Protein AF-A0A354U6L8-F1 (afdb_monomer_lite)

Sequence (107 aa):
MKKPGKGLVLTLNLALPGLGQIVSGRWLAGGVMMLLAVAFFLLGVYFVFAPLFAMIRELIEDPGSAAEYKINLVNVFASFGLLLLVWIVCIADGLRSGGKNKEHDHE

pLDDT: mean 77.42, std 14.61, range [33.91, 92.38]

Radius of gyration: 20.31 Å; chains: 1; bounding box: 49×21×62 Å

Foldseek 3Di:
DDQDDLVVLLVLLVVANLRSCVSRVNVVSSVVLRVLLVVLVVQLVCLVCVLVVVVVVCCVVPVPDPDDRDRPVVSNCVSVVSNVVSSVVSNVVSVVVNVVVVVPVPD

Secondary structure (DSSP, 8-state):
-PPPPHHHHHHHHHHSTTHHHHHTT-HHHHHHHHHHHHHHHHHHHHHHHHHHHHHHHHHHH-TT--------HHHHHHHHHHHHHHHHHHHHHHHHHHHHTTSTT--

Structure (mmCIF, N/CA/C/O backbone):
data_AF-A0A354U6L8-F1
#
_entry.id   AF-A0A354U6L8-F1
#
loop_
_atom_site.group_PDB
_atom_site.id
_atom_site.type_symbol
_atom_site.label_atom_id
_atom_site.label_alt_id
_atom_site.label_comp_id
_atom_site.label_asym_id
_atom_site.label_entity_id
_atom_site.label_seq_id
_atom_site.pdbx_PDB_ins_code
_atom_site.Cartn_x
_atom_site.Cartn_y
_atom_site.Cartn_z
_atom_site.occupancy
_atom_site.B_iso_or_equiv
_atom_site.auth_seq_id
_atom_site.auth_comp_id
_atom_site.auth_asym_id
_atom_site.auth_atom_id
_atom_site.pdbx_PDB_model_num
ATOM 1 N N . MET A 1 1 ? -7.062 -2.094 30.044 1.00 47.59 1 MET A N 1
ATOM 2 C CA . MET A 1 1 ? -6.398 -1.173 29.089 1.00 47.59 1 MET A CA 1
ATOM 3 C C . MET A 1 1 ? -7.422 -0.141 28.628 1.00 47.59 1 MET A C 1
ATOM 5 O O . MET A 1 1 ? -8.509 -0.544 28.230 1.00 47.59 1 MET A O 1
ATOM 9 N N . LYS A 1 2 ? -7.133 1.164 28.750 1.00 48.34 2 LYS A N 1
ATOM 10 C CA . LYS A 1 2 ? -8.034 2.251 28.312 1.00 48.34 2 LYS A CA 1
ATOM 11 C C . LYS A 1 2 ? -8.218 2.163 26.791 1.00 48.34 2 LYS A C 1
ATOM 13 O O . LYS A 1 2 ? -7.221 2.130 26.074 1.00 48.34 2 LYS A O 1
ATOM 18 N N . LYS A 1 3 ? -9.463 2.083 26.306 1.00 54.81 3 LYS A N 1
ATOM 19 C CA . LYS A 1 3 ? -9.738 1.996 24.863 1.00 54.81 3 LYS A CA 1
ATOM 20 C C . LYS A 1 3 ? -9.407 3.337 24.178 1.00 54.81 3 LYS A C 1
ATOM 22 O O . LYS A 1 3 ? -9.691 4.390 24.750 1.00 54.81 3 LYS A O 1
ATOM 27 N N . PRO A 1 4 ? -8.792 3.312 22.987 1.00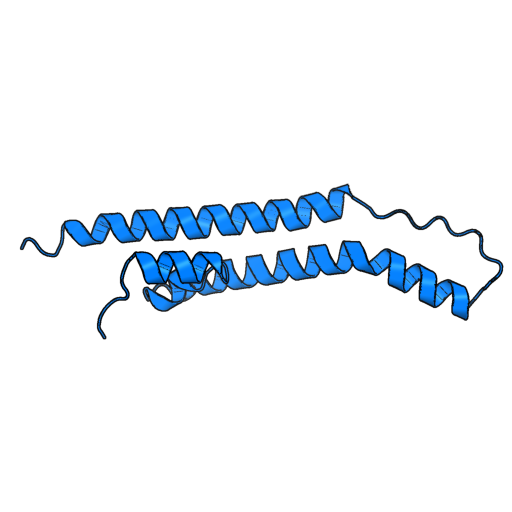 59.50 4 PRO A N 1
ATOM 28 C CA . PRO A 1 4 ? -8.305 4.505 22.303 1.00 59.50 4 PRO A CA 1
ATOM 29 C C . PRO A 1 4 ? -9.460 5.387 21.809 1.00 59.50 4 PRO A C 1
ATOM 31 O O . PRO A 1 4 ? -10.496 4.894 21.364 1.00 59.50 4 PRO A O 1
ATOM 34 N N . GLY A 1 5 ? -9.280 6.708 21.896 1.00 64.62 5 GLY A N 1
ATOM 35 C CA . GLY A 1 5 ? -10.278 7.688 21.460 1.00 64.62 5 GLY A CA 1
ATOM 36 C C . GLY A 1 5 ? -10.524 7.650 19.947 1.00 64.62 5 GLY A C 1
ATOM 37 O O . GLY A 1 5 ? -9.625 7.335 19.168 1.00 64.62 5 GLY A O 1
ATOM 38 N N . LYS A 1 6 ? -11.738 8.024 19.520 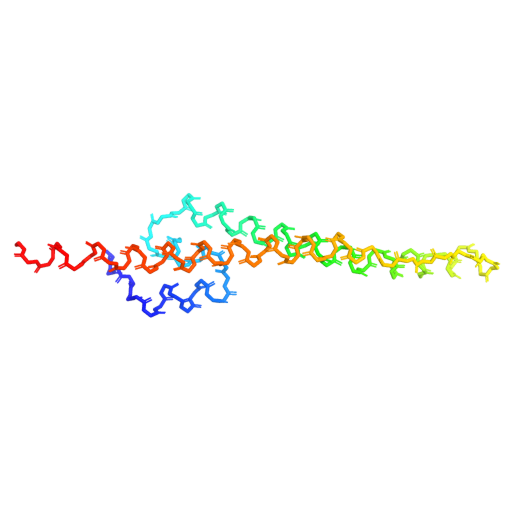1.00 65.50 6 LYS A N 1
ATOM 39 C CA . LYS A 1 6 ? -12.187 7.964 18.112 1.00 65.50 6 LYS A CA 1
ATOM 40 C C . LYS A 1 6 ? -11.242 8.673 17.138 1.00 65.50 6 LYS A C 1
ATOM 42 O O . LYS A 1 6 ? -10.983 8.146 16.065 1.00 65.50 6 LYS A O 1
ATOM 47 N N . GLY A 1 7 ? -10.703 9.829 17.534 1.00 68.75 7 GLY A N 1
ATOM 48 C CA . GLY A 1 7 ? -9.736 10.574 16.724 1.00 68.75 7 GLY A CA 1
ATOM 49 C C . GLY A 1 7 ? -8.447 9.790 16.481 1.00 68.75 7 GLY A C 1
ATOM 50 O O . GLY A 1 7 ? -7.968 9.748 15.360 1.00 68.75 7 GLY A O 1
ATOM 51 N N . LEU A 1 8 ? -7.942 9.078 17.492 1.00 72.94 8 LEU A N 1
ATOM 52 C CA . LEU A 1 8 ? -6.713 8.293 17.378 1.00 72.94 8 LEU A CA 1
ATOM 53 C C . LEU A 1 8 ? -6.886 7.096 16.431 1.00 72.94 8 LEU A C 1
ATOM 55 O O . LEU A 1 8 ? -6.018 6.842 15.604 1.00 72.94 8 LEU A O 1
ATOM 59 N N . VAL A 1 9 ? -8.028 6.404 16.497 1.00 70.94 9 VAL A N 1
ATOM 60 C CA . VAL A 1 9 ? -8.365 5.292 15.586 1.00 70.94 9 VAL A CA 1
ATOM 61 C C . VAL A 1 9 ? -8.453 5.766 14.131 1.00 70.94 9 VAL A C 1
ATOM 63 O O . VAL A 1 9 ? -7.982 5.079 13.226 1.00 70.94 9 VAL A O 1
ATOM 66 N N . LEU A 1 10 ? -9.024 6.951 13.908 1.00 71.38 10 LEU A N 1
ATOM 67 C CA . LEU A 1 10 ? -9.178 7.547 12.581 1.00 71.38 10 LEU A CA 1
ATOM 68 C C . LEU A 1 10 ? -7.836 8.019 12.016 1.00 71.38 10 LEU A C 1
ATOM 70 O O . LEU A 1 10 ? -7.506 7.671 10.887 1.00 71.38 10 LEU A O 1
ATOM 74 N N . THR A 1 11 ? -7.033 8.725 12.818 1.00 75.19 11 THR A N 1
ATOM 75 C CA . THR A 1 11 ? -5.681 9.157 12.435 1.00 75.19 11 THR A CA 1
ATOM 76 C C . THR A 1 11 ? -4.779 7.963 12.128 1.00 75.19 11 THR A C 1
ATOM 78 O O . THR A 1 11 ? -4.042 7.993 11.148 1.00 75.19 11 THR A O 1
ATOM 81 N N . LEU A 1 12 ? -4.871 6.879 12.906 1.00 77.38 12 LEU A N 1
ATOM 82 C CA . LEU A 1 12 ? -4.118 5.648 12.651 1.00 77.38 12 LEU A CA 1
ATOM 83 C C . LEU A 1 12 ? -4.543 4.964 11.354 1.00 77.38 12 LEU A C 1
ATOM 85 O O . LEU A 1 12 ? -3.680 4.559 10.587 1.00 77.38 12 LEU A O 1
ATOM 89 N N . ASN A 1 13 ? -5.848 4.870 11.087 1.00 77.56 13 ASN A N 1
ATOM 90 C CA . ASN A 1 13 ? -6.336 4.335 9.817 1.00 77.56 13 ASN A CA 1
ATOM 91 C C . ASN A 1 13 ? -6.001 5.247 8.627 1.00 77.56 13 ASN A C 1
ATOM 93 O O . ASN A 1 13 ? -5.885 4.736 7.519 1.00 77.56 13 ASN A O 1
ATOM 97 N N . LEU A 1 14 ? -5.831 6.561 8.829 1.00 74.38 14 LEU A N 1
ATOM 98 C CA . LEU A 1 14 ? -5.296 7.482 7.819 1.00 74.38 14 LEU A CA 1
ATOM 99 C C . LEU A 1 14 ? -3.795 7.273 7.580 1.00 74.38 14 LEU A C 1
ATOM 101 O O . LEU A 1 14 ? -3.330 7.417 6.462 1.00 74.38 14 LEU A O 1
ATOM 105 N N . ALA A 1 15 ? -3.018 6.947 8.608 1.00 79.75 15 ALA A N 1
ATOM 106 C CA . ALA A 1 15 ? -1.596 6.675 8.426 1.00 79.75 15 ALA A CA 1
ATOM 107 C C . ALA A 1 15 ? -1.366 5.318 7.740 1.00 79.75 15 ALA A C 1
ATOM 109 O O . ALA A 1 15 ? -0.566 5.213 6.814 1.00 79.75 15 ALA A O 1
ATOM 110 N N . LEU A 1 16 ? -2.076 4.281 8.188 1.00 80.81 16 LEU A N 1
ATOM 111 C CA . LEU A 1 16 ? -2.008 2.942 7.620 1.00 80.81 16 LEU A CA 1
ATOM 112 C C . LEU A 1 16 ? -3.368 2.241 7.778 1.00 80.81 16 LEU A C 1
ATOM 114 O O . LEU A 1 16 ? -3.846 2.075 8.909 1.00 80.81 16 LEU A O 1
ATOM 118 N N . PRO A 1 17 ? -3.991 1.772 6.685 1.00 84.06 17 PRO A N 1
ATOM 119 C CA . PRO A 1 17 ? -5.240 1.029 6.782 1.00 84.06 17 PRO A CA 1
ATOM 120 C C . PRO A 1 17 ? -5.069 -0.205 7.681 1.00 84.06 17 PRO A C 1
ATOM 122 O O . PRO A 1 17 ? -4.127 -0.976 7.520 1.00 84.06 17 PRO A O 1
ATOM 125 N N . GLY A 1 18 ? -5.973 -0.387 8.645 1.00 79.69 18 GLY A N 1
ATOM 126 C CA . GLY A 1 18 ? -5.977 -1.532 9.561 1.00 79.69 18 GLY A CA 1
ATOM 127 C C . GLY A 1 18 ? -5.353 -1.263 10.937 1.00 79.69 18 GLY A C 1
ATOM 128 O O . GLY A 1 18 ? -5.738 -1.921 11.906 1.00 79.69 18 GLY A O 1
ATOM 129 N N . LEU A 1 19 ? -4.489 -0.248 11.094 1.00 82.69 19 LEU A N 1
ATOM 130 C CA . LEU A 1 19 ? -3.886 0.081 12.400 1.00 82.69 19 LEU A CA 1
ATOM 131 C C . LEU A 1 19 ? -4.924 0.499 13.446 1.00 82.69 19 LEU A C 1
ATOM 133 O O . LEU A 1 19 ? -4.846 0.086 14.604 1.00 82.69 19 LEU A O 1
ATOM 137 N N . GLY A 1 20 ? -5.926 1.286 13.052 1.00 79.50 20 GLY A N 1
ATOM 138 C CA . GLY A 1 20 ? -6.988 1.717 13.959 1.00 79.50 20 GLY A CA 1
ATOM 139 C C . GLY A 1 20 ? -7.811 0.542 14.497 1.00 79.50 20 GLY A C 1
ATOM 140 O O . GLY A 1 20 ? -8.215 0.540 15.662 1.00 79.50 20 GLY A O 1
ATOM 141 N N . GLN A 1 21 ? -8.019 -0.495 13.681 1.00 80.50 21 GLN A N 1
ATOM 142 C CA . GLN A 1 21 ? -8.722 -1.718 14.083 1.00 80.50 21 GLN A CA 1
ATOM 143 C C . GLN A 1 21 ? -7.871 -2.577 15.030 1.00 80.50 21 GLN A C 1
ATOM 145 O O . GLN A 1 21 ? -8.400 -3.060 16.033 1.00 80.50 21 GLN A O 1
ATOM 150 N N . ILE A 1 22 ? -6.563 -2.704 14.770 1.00 83.25 22 ILE A N 1
ATOM 151 C CA . ILE A 1 22 ? -5.611 -3.395 15.660 1.00 83.25 22 ILE A CA 1
ATOM 152 C C . ILE A 1 22 ? -5.629 -2.752 17.051 1.00 83.25 22 ILE A C 1
ATOM 154 O O . ILE A 1 22 ? -5.860 -3.424 18.056 1.00 83.25 22 ILE A O 1
ATOM 158 N N . VAL A 1 23 ? -5.488 -1.428 17.100 1.00 79.06 23 VAL A N 1
ATOM 159 C CA . VAL A 1 23 ? -5.442 -0.642 18.342 1.00 79.06 23 VAL A CA 1
ATOM 160 C C . VAL A 1 23 ? -6.790 -0.651 19.083 1.00 79.06 23 VAL A C 1
ATOM 162 O O . VAL A 1 23 ? -6.828 -0.577 20.310 1.00 79.06 23 VAL A O 1
ATOM 165 N N . SER A 1 24 ? -7.903 -0.859 18.373 1.00 74.06 24 SER A N 1
ATOM 166 C CA . SER A 1 24 ? -9.239 -1.047 18.964 1.00 74.06 24 SER A CA 1
ATOM 167 C C . SER A 1 24 ? -9.501 -2.469 19.496 1.00 74.06 24 SER A C 1
ATOM 169 O O . SER A 1 24 ? -10.605 -2.746 19.967 1.00 74.06 24 SER A O 1
ATOM 171 N N . GLY A 1 25 ? -8.522 -3.379 19.424 1.00 76.44 25 GLY A N 1
ATOM 172 C CA . GLY A 1 25 ? -8.637 -4.771 19.879 1.00 76.44 25 GLY A CA 1
ATOM 173 C C . GLY A 1 25 ? -9.178 -5.746 18.828 1.00 76.44 25 GLY A C 1
ATOM 174 O O . GLY A 1 25 ? -9.364 -6.925 19.122 1.00 76.44 25 GLY A O 1
ATOM 175 N N . ARG A 1 26 ? -9.408 -5.292 17.589 1.00 80.81 26 ARG A N 1
ATOM 176 C CA . ARG A 1 26 ? -9.878 -6.110 16.458 1.00 80.81 26 ARG A CA 1
ATOM 177 C C . ARG A 1 26 ? -8.695 -6.561 15.596 1.00 80.81 26 ARG A C 1
ATOM 179 O O . ARG A 1 26 ? -8.616 -6.239 14.412 1.00 80.81 26 ARG A O 1
ATOM 186 N N . TRP A 1 27 ? -7.783 -7.317 16.207 1.00 81.50 27 TRP A N 1
ATOM 187 C CA . TRP A 1 27 ? -6.502 -7.732 15.620 1.00 81.50 27 TRP A CA 1
ATOM 188 C C . TRP A 1 27 ? -6.642 -8.470 14.286 1.00 81.50 27 TRP A C 1
ATOM 190 O O . TRP A 1 27 ? -5.905 -8.173 13.353 1.00 81.50 27 TRP A O 1
ATOM 200 N N . LEU A 1 28 ? -7.616 -9.379 14.166 1.00 82.38 28 LEU A N 1
ATOM 201 C CA . LEU A 1 28 ? -7.808 -10.170 12.947 1.00 82.38 28 LEU A CA 1
ATOM 202 C C . LEU A 1 28 ? -8.269 -9.300 11.766 1.00 82.38 28 LEU A C 1
ATOM 204 O O . LEU A 1 28 ? -7.694 -9.362 10.685 1.00 82.38 28 LEU A O 1
ATOM 208 N N . ALA A 1 29 ? -9.270 -8.442 11.991 1.00 80.62 29 ALA A N 1
ATOM 209 C CA . ALA A 1 29 ? -9.787 -7.541 10.961 1.00 80.62 29 ALA A CA 1
ATOM 210 C C . ALA A 1 29 ? -8.732 -6.507 10.542 1.00 80.62 29 ALA A C 1
ATOM 212 O O . ALA A 1 29 ? -8.488 -6.326 9.353 1.00 80.62 29 ALA A O 1
ATOM 213 N N . GLY A 1 30 ? -8.062 -5.891 11.521 1.00 83.12 30 GLY A N 1
ATOM 214 C CA . GLY A 1 30 ? -7.005 -4.922 11.255 1.00 83.12 30 GLY A CA 1
ATOM 215 C C . GLY A 1 30 ? -5.789 -5.531 10.566 1.00 83.12 30 GLY A C 1
ATOM 216 O O . GLY A 1 30 ? -5.259 -4.930 9.639 1.00 83.12 30 GLY A O 1
ATOM 217 N N . GLY A 1 31 ? -5.395 -6.750 10.943 1.00 86.88 31 GLY A N 1
ATOM 218 C CA . GLY A 1 31 ? -4.303 -7.475 10.297 1.00 86.88 31 GLY A CA 1
ATOM 219 C C . GLY A 1 31 ? -4.596 -7.806 8.834 1.00 86.88 31 GLY A C 1
ATOM 220 O O . GLY A 1 31 ? -3.753 -7.555 7.977 1.00 86.88 31 GLY A O 1
ATOM 221 N N . VAL A 1 32 ? -5.800 -8.300 8.525 1.00 89.50 32 VAL A N 1
ATOM 222 C CA . VAL A 1 32 ? -6.210 -8.589 7.139 1.00 89.50 32 VAL A CA 1
ATOM 223 C C . VAL A 1 32 ? -6.237 -7.314 6.297 1.00 89.50 32 VAL A C 1
ATOM 225 O O . VAL A 1 32 ? -5.697 -7.300 5.193 1.00 89.50 32 VAL A O 1
ATOM 228 N N . MET A 1 33 ? -6.808 -6.227 6.822 1.00 86.81 33 MET A N 1
ATOM 229 C CA . MET A 1 33 ? -6.861 -4.952 6.103 1.00 86.81 33 MET A CA 1
ATOM 230 C C . MET A 1 33 ? -5.474 -4.346 5.885 1.00 86.81 33 MET A C 1
ATOM 232 O O . MET A 1 33 ? -5.196 -3.822 4.809 1.00 86.81 33 MET A O 1
ATOM 236 N N . MET A 1 34 ? -4.587 -4.466 6.872 1.00 89.00 34 MET A N 1
ATOM 237 C CA . MET A 1 34 ? -3.202 -4.018 6.762 1.00 89.00 34 MET A CA 1
ATOM 238 C C . MET A 1 34 ? -2.429 -4.830 5.721 1.00 89.00 34 MET A C 1
ATOM 240 O O . MET A 1 34 ? -1.736 -4.252 4.889 1.00 89.00 34 MET A O 1
ATOM 244 N N . LEU A 1 35 ? -2.582 -6.159 5.718 1.00 92.12 35 LEU A N 1
ATOM 245 C CA . LEU A 1 35 ? -1.964 -7.030 4.717 1.00 92.12 35 LEU A CA 1
ATOM 246 C C . LEU A 1 35 ? -2.453 -6.707 3.307 1.00 92.12 35 LEU A C 1
ATOM 248 O O . LEU A 1 35 ? -1.635 -6.596 2.400 1.00 92.12 35 LEU A O 1
ATOM 252 N N . LEU A 1 36 ? -3.760 -6.508 3.124 1.00 91.00 36 LEU A N 1
ATOM 253 C CA . LEU A 1 36 ? -4.326 -6.106 1.836 1.00 91.00 36 LEU A CA 1
ATOM 254 C C . LEU A 1 36 ? -3.796 -4.743 1.387 1.00 91.00 36 LEU A C 1
ATOM 256 O O . LEU A 1 36 ? -3.419 -4.588 0.228 1.00 91.00 36 LEU A O 1
ATOM 260 N N . ALA A 1 37 ? -3.720 -3.769 2.296 1.00 89.62 37 ALA A N 1
ATOM 261 C CA . ALA A 1 37 ? -3.187 -2.450 1.983 1.00 89.62 37 ALA A CA 1
ATOM 262 C C . ALA A 1 37 ? -1.714 -2.514 1.553 1.00 89.62 37 ALA A C 1
ATOM 264 O O . ALA A 1 37 ? -1.343 -1.959 0.520 1.00 89.62 37 ALA A O 1
ATOM 265 N N . VAL A 1 38 ? -0.882 -3.244 2.298 1.00 91.19 38 VAL A N 1
ATOM 266 C CA . VAL A 1 38 ? 0.528 -3.447 1.941 1.00 91.19 38 VAL A CA 1
ATOM 267 C C . VAL A 1 38 ? 0.648 -4.196 0.615 1.00 91.19 38 VAL A C 1
ATOM 269 O O . VAL A 1 38 ? 1.429 -3.78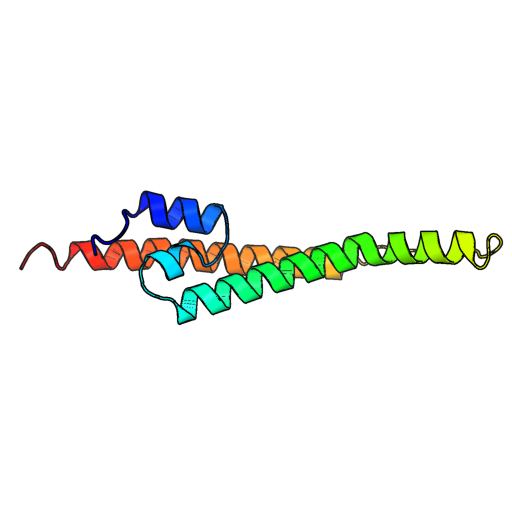9 -0.241 1.00 91.19 38 VAL A O 1
ATOM 272 N N . ALA A 1 39 ? -0.147 -5.246 0.402 1.00 92.38 39 ALA A N 1
ATOM 273 C CA . ALA A 1 39 ? -0.118 -6.028 -0.828 1.00 92.38 39 ALA A CA 1
ATOM 274 C C . ALA A 1 39 ? -0.471 -5.175 -2.053 1.00 92.38 39 ALA A C 1
ATOM 276 O O . ALA A 1 39 ? 0.295 -5.158 -3.011 1.00 92.38 39 ALA A O 1
ATOM 277 N N . PHE A 1 40 ? -1.575 -4.420 -2.018 1.00 92.12 40 PHE A N 1
ATOM 278 C CA . PHE A 1 40 ? -1.973 -3.559 -3.136 1.00 92.12 40 PHE A CA 1
ATOM 279 C C . PHE A 1 40 ? -1.009 -2.395 -3.365 1.00 92.12 40 PHE A C 1
ATOM 281 O O . PHE A 1 40 ? -0.755 -2.037 -4.515 1.00 92.12 40 PHE A O 1
ATOM 288 N N . PHE A 1 41 ? -0.428 -1.839 -2.300 1.00 90.38 41 PHE A N 1
ATOM 289 C CA . PHE A 1 41 ? 0.618 -0.829 -2.422 1.00 90.38 41 PHE A CA 1
ATOM 290 C C . PHE A 1 41 ? 1.861 -1.389 -3.125 1.00 90.38 41 PHE A C 1
ATOM 292 O O . PHE A 1 41 ? 2.328 -0.804 -4.099 1.00 90.38 41 PHE A O 1
ATOM 299 N N . LEU A 1 42 ? 2.362 -2.549 -2.684 1.00 92.06 42 LEU A N 1
ATOM 300 C CA . LEU A 1 42 ? 3.514 -3.208 -3.304 1.00 92.06 42 LEU A CA 1
ATOM 301 C C . LEU A 1 42 ? 3.230 -3.609 -4.754 1.00 92.06 42 LEU A C 1
ATOM 303 O O . LEU A 1 42 ? 4.098 -3.435 -5.604 1.00 92.06 42 LEU A O 1
ATOM 307 N N . LEU A 1 43 ? 2.020 -4.089 -5.052 1.00 91.12 43 LEU A N 1
ATOM 308 C CA . LEU A 1 43 ? 1.593 -4.414 -6.414 1.00 91.12 43 LEU A CA 1
ATOM 309 C C . LEU A 1 43 ? 1.596 -3.164 -7.309 1.00 91.12 43 LEU A C 1
ATOM 311 O O . LEU A 1 43 ? 2.102 -3.201 -8.429 1.00 91.12 43 LEU A O 1
ATOM 315 N N . GLY A 1 44 ? 1.077 -2.043 -6.798 1.00 87.94 44 GLY A N 1
ATOM 316 C CA . GLY A 1 44 ? 1.064 -0.761 -7.499 1.00 87.94 44 GLY A CA 1
ATOM 317 C C . GLY A 1 44 ? 2.473 -0.241 -7.774 1.00 87.94 44 GLY A C 1
ATOM 318 O O . GLY A 1 44 ? 2.788 0.105 -8.910 1.00 87.94 44 GLY A O 1
ATOM 319 N N . VAL A 1 45 ? 3.344 -0.255 -6.761 1.00 90.94 45 VAL A N 1
ATOM 320 C CA . VAL A 1 45 ? 4.767 0.092 -6.907 1.00 90.94 45 VAL A CA 1
ATOM 321 C C . VAL A 1 45 ? 5.424 -0.825 -7.938 1.00 90.94 45 VAL A C 1
ATOM 323 O O . VAL A 1 45 ? 6.061 -0.339 -8.868 1.00 90.94 45 VAL A O 1
ATOM 326 N N . TYR A 1 46 ? 5.218 -2.139 -7.843 1.00 91.06 46 TYR A N 1
ATOM 327 C CA . TYR A 1 46 ? 5.768 -3.089 -8.803 1.00 91.06 46 TYR A CA 1
ATOM 328 C C . TYR A 1 46 ? 5.341 -2.760 -10.235 1.00 91.06 46 TYR A C 1
ATOM 330 O O . TYR A 1 46 ? 6.201 -2.659 -11.099 1.00 91.06 46 TYR A O 1
ATOM 338 N N . PHE A 1 47 ? 4.059 -2.515 -10.509 1.00 88.62 47 PHE A N 1
ATOM 339 C CA . PHE A 1 47 ? 3.615 -2.195 -11.870 1.00 88.62 47 PHE A CA 1
ATOM 340 C C . PHE A 1 47 ? 4.129 -0.852 -12.401 1.00 88.62 47 PHE A C 1
ATOM 342 O O . PHE A 1 47 ? 4.288 -0.706 -13.612 1.00 88.62 47 PHE A O 1
ATOM 349 N N . VAL A 1 48 ? 4.413 0.111 -11.522 1.00 88.12 48 VAL A N 1
ATOM 350 C CA . VAL A 1 48 ? 5.036 1.386 -11.904 1.00 88.12 48 VAL A CA 1
ATOM 351 C C . VAL A 1 48 ? 6.519 1.199 -12.232 1.00 88.12 48 VAL A C 1
ATOM 353 O O . VAL A 1 48 ? 6.996 1.726 -13.234 1.00 88.12 48 VAL A O 1
ATOM 356 N N . PHE A 1 49 ? 7.252 0.436 -11.417 1.00 88.31 49 PHE A N 1
ATOM 357 C CA . PHE A 1 49 ? 8.704 0.292 -11.548 1.00 88.31 49 PHE A CA 1
ATOM 358 C C . PHE A 1 49 ? 9.148 -0.873 -12.441 1.00 88.31 49 PHE A C 1
ATOM 360 O O . PHE A 1 49 ? 10.248 -0.825 -12.981 1.00 88.31 49 PHE A O 1
ATOM 367 N N . ALA A 1 50 ? 8.323 -1.899 -12.646 1.00 87.00 50 ALA A N 1
ATOM 368 C CA . ALA A 1 50 ? 8.619 -3.030 -13.525 1.00 87.00 50 ALA A CA 1
ATOM 369 C C . ALA A 1 50 ? 9.097 -2.608 -14.930 1.00 87.00 50 ALA A C 1
ATOM 371 O O . ALA A 1 50 ? 10.143 -3.103 -15.350 1.00 87.00 50 ALA A O 1
ATOM 372 N N . PRO A 1 51 ? 8.429 -1.677 -15.646 1.00 84.00 51 PRO A N 1
ATOM 373 C CA . PRO A 1 51 ? 8.919 -1.220 -16.947 1.00 84.00 51 PRO A CA 1
ATOM 374 C C . PRO A 1 51 ? 10.243 -0.448 -16.853 1.00 84.00 51 PRO A C 1
ATOM 376 O O . PRO A 1 51 ? 11.071 -0.574 -17.747 1.00 84.00 51 PRO A O 1
ATOM 379 N N . LEU A 1 52 ? 10.490 0.291 -15.763 1.00 85.12 52 LEU A N 1
ATOM 380 C CA . LEU A 1 52 ? 11.775 0.970 -15.541 1.00 85.12 52 LEU A CA 1
ATOM 381 C C . LEU A 1 52 ? 12.915 -0.034 -15.338 1.00 85.12 52 LEU A C 1
ATOM 383 O O . LEU A 1 52 ? 13.983 0.127 -15.922 1.00 85.12 52 LEU A O 1
ATOM 387 N N . PHE A 1 53 ? 12.691 -1.084 -14.546 1.00 85.88 53 PHE A N 1
ATOM 388 C CA . PHE A 1 53 ? 13.682 -2.143 -14.347 1.00 85.88 53 PHE A CA 1
ATOM 389 C C . PHE A 1 53 ? 13.939 -2.940 -15.625 1.00 85.88 53 PHE A C 1
ATOM 391 O O . PHE A 1 53 ? 15.090 -3.268 -15.904 1.00 85.88 53 PHE A O 1
ATOM 398 N N . ALA A 1 54 ? 12.893 -3.221 -16.407 1.00 84.12 54 ALA A N 1
ATOM 399 C CA . ALA A 1 54 ? 13.031 -3.876 -17.703 1.00 84.12 54 ALA A CA 1
ATOM 400 C C . ALA A 1 54 ? 13.879 -3.026 -18.663 1.00 84.12 54 ALA A C 1
ATOM 402 O O . ALA A 1 54 ? 14.840 -3.535 -19.227 1.00 84.12 54 ALA A O 1
ATOM 403 N N . MET A 1 55 ? 13.606 -1.720 -18.740 1.00 83.50 55 MET A N 1
ATOM 404 C CA . MET A 1 55 ? 14.372 -0.776 -19.555 1.00 83.50 55 MET A CA 1
ATOM 405 C C . MET A 1 55 ? 15.845 -0.684 -19.134 1.00 83.50 55 MET A C 1
ATOM 407 O O . MET A 1 55 ? 16.728 -0.712 -19.984 1.00 83.50 55 MET A O 1
ATOM 411 N N . ILE A 1 56 ? 16.135 -0.597 -17.830 1.00 85.12 56 ILE A N 1
ATOM 412 C CA . ILE A 1 56 ? 17.522 -0.558 -17.331 1.00 85.12 56 ILE A CA 1
ATOM 413 C C . ILE A 1 56 ? 18.252 -1.859 -17.664 1.00 85.12 56 ILE A C 1
ATOM 415 O O . ILE A 1 56 ? 19.402 -1.824 -18.096 1.00 85.12 56 ILE A O 1
ATOM 419 N N . ARG A 1 57 ? 17.596 -3.005 -17.457 1.00 85.25 57 ARG A N 1
ATOM 420 C CA . ARG A 1 57 ? 18.190 -4.313 -17.727 1.00 85.25 57 ARG A CA 1
ATOM 421 C C . ARG A 1 57 ? 18.512 -4.480 -19.208 1.00 85.25 57 ARG A C 1
ATOM 423 O O . ARG A 1 57 ? 19.600 -4.933 -19.537 1.00 85.25 57 ARG A O 1
ATOM 430 N N . GLU A 1 58 ? 17.603 -4.073 -20.081 1.00 82.88 58 GLU A N 1
ATOM 431 C CA . GLU A 1 58 ? 17.791 -4.187 -21.525 1.00 82.88 58 GLU A CA 1
ATOM 432 C C . GLU A 1 58 ? 18.831 -3.199 -22.054 1.00 82.88 58 GLU A C 1
ATOM 434 O O . GLU A 1 58 ? 19.637 -3.572 -22.890 1.00 82.88 58 GLU A O 1
ATOM 439 N N . LEU A 1 59 ? 18.928 -1.988 -21.496 1.00 82.81 59 LEU A N 1
ATOM 440 C CA . LEU A 1 59 ? 20.007 -1.055 -21.844 1.00 82.81 59 LEU A CA 1
ATOM 441 C C . LEU A 1 59 ? 21.405 -1.616 -21.510 1.00 82.81 59 LEU A C 1
ATOM 443 O O . LEU A 1 59 ? 22.389 -1.254 -22.153 1.00 82.81 59 LEU A O 1
ATOM 447 N N . ILE A 1 60 ? 21.495 -2.482 -20.495 1.00 84.56 60 ILE A N 1
ATOM 448 C CA . ILE A 1 60 ? 22.734 -3.156 -20.086 1.00 84.56 60 ILE A CA 1
ATOM 449 C C . ILE A 1 60 ? 22.993 -4.411 -20.934 1.00 84.56 60 ILE A C 1
ATOM 451 O O . ILE A 1 60 ? 24.144 -4.672 -21.282 1.00 84.56 60 ILE A O 1
ATOM 455 N N . GLU A 1 61 ? 21.955 -5.200 -21.229 1.00 84.50 61 GLU A N 1
ATOM 456 C CA . GLU A 1 61 ? 22.072 -6.490 -21.923 1.00 84.50 61 GLU A CA 1
ATOM 457 C C . GLU A 1 61 ? 22.092 -6.354 -23.461 1.00 84.50 61 GLU A C 1
ATOM 459 O O . GLU A 1 61 ? 22.863 -7.063 -24.107 1.00 84.50 61 GLU A O 1
ATOM 464 N N . ASP A 1 62 ? 21.309 -5.444 -24.054 1.00 79.19 62 ASP A N 1
ATOM 465 C CA . ASP A 1 62 ? 21.235 -5.211 -25.505 1.00 79.19 62 ASP A CA 1
ATOM 466 C C . ASP A 1 62 ? 20.871 -3.743 -25.864 1.00 79.19 62 ASP A C 1
ATOM 468 O O . ASP A 1 62 ? 19.701 -3.398 -26.073 1.00 79.19 62 ASP A O 1
ATOM 472 N N . PRO A 1 63 ? 21.867 -2.842 -25.981 1.00 72.38 63 PRO A N 1
ATOM 473 C CA . PRO A 1 63 ? 21.648 -1.409 -26.206 1.00 72.38 63 PRO A CA 1
ATOM 474 C C . PRO A 1 63 ? 21.086 -1.054 -27.598 1.00 72.38 63 PRO A C 1
ATOM 476 O O . PRO A 1 63 ? 20.847 0.124 -27.868 1.00 72.38 63 PRO A O 1
ATOM 479 N N . GLY A 1 64 ? 20.899 -2.034 -28.492 1.00 70.06 64 GLY A N 1
ATOM 480 C CA . GLY A 1 64 ? 20.314 -1.848 -29.826 1.00 70.06 64 GLY A CA 1
ATOM 481 C C . GLY A 1 64 ? 18.822 -2.180 -29.924 1.00 70.06 64 GLY A C 1
ATOM 482 O O . GLY A 1 64 ? 18.227 -1.981 -30.986 1.00 70.06 64 GLY A O 1
ATOM 483 N N . SER A 1 65 ? 18.213 -2.691 -28.851 1.00 66.88 65 SER A N 1
ATOM 484 C CA . SER A 1 65 ? 16.820 -3.137 -28.866 1.00 66.88 65 SER A CA 1
ATOM 485 C C . SER A 1 65 ? 15.824 -1.969 -28.903 1.00 66.88 65 SER A C 1
ATOM 487 O O . SER A 1 65 ? 15.902 -1.020 -28.124 1.00 66.88 65 SER A O 1
ATOM 489 N N . ALA A 1 66 ? 14.837 -2.058 -29.800 1.00 64.62 66 ALA A N 1
ATOM 490 C CA . ALA A 1 66 ? 13.716 -1.124 -29.921 1.00 64.62 66 ALA A CA 1
ATOM 491 C C . ALA A 1 66 ? 12.493 -1.584 -29.102 1.00 64.62 66 ALA A C 1
ATOM 493 O O . ALA A 1 66 ? 11.359 -1.543 -29.586 1.00 64.62 66 ALA A O 1
ATOM 494 N N . ALA A 1 67 ? 12.705 -2.078 -27.880 1.00 66.88 67 ALA A N 1
ATOM 495 C CA . ALA A 1 67 ? 11.610 -2.531 -27.033 1.00 66.88 67 ALA A CA 1
ATOM 496 C C . ALA A 1 67 ? 10.708 -1.364 -26.594 1.00 66.88 67 ALA A C 1
ATOM 498 O O . ALA A 1 67 ? 11.141 -0.390 -25.977 1.00 66.88 67 ALA A O 1
ATOM 499 N N . GLU A 1 68 ? 9.412 -1.475 -26.895 1.00 66.31 68 GLU A N 1
ATOM 500 C CA . GLU A 1 68 ? 8.403 -0.538 -26.404 1.00 66.31 68 GLU A CA 1
ATOM 501 C C . GLU A 1 68 ? 8.004 -0.881 -24.961 1.00 66.31 68 GLU A C 1
ATOM 503 O O . GLU A 1 68 ? 7.193 -1.777 -24.716 1.00 66.31 68 GLU A O 1
ATOM 508 N N . TYR A 1 69 ? 8.504 -0.117 -23.989 1.00 68.00 69 TYR A N 1
ATOM 509 C CA . TYR A 1 69 ? 8.032 -0.211 -22.605 1.00 68.00 69 TYR A CA 1
ATOM 510 C C . TYR A 1 69 ? 6.795 0.651 -22.404 1.00 68.00 69 TYR A C 1
ATOM 512 O O . TYR A 1 69 ? 6.862 1.879 -22.333 1.00 68.00 69 TYR A O 1
ATOM 520 N N . LYS A 1 70 ? 5.641 0.000 -22.267 1.00 74.44 70 LYS A N 1
ATOM 521 C CA . LYS A 1 70 ? 4.393 0.672 -21.903 1.00 74.44 70 LYS A CA 1
ATOM 522 C C . LYS A 1 70 ? 4.053 0.358 -20.458 1.00 74.44 70 LYS A C 1
ATOM 524 O O . LYS A 1 70 ? 3.910 -0.801 -20.073 1.00 74.44 70 LYS A O 1
ATOM 529 N N . ILE A 1 71 ? 3.886 1.410 -19.661 1.00 75.88 71 ILE A N 1
ATOM 530 C CA . ILE A 1 71 ? 3.302 1.280 -18.329 1.00 75.88 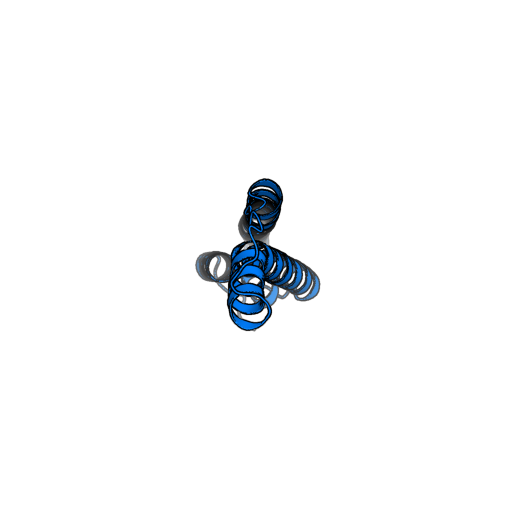71 ILE A CA 1
ATOM 531 C C . ILE A 1 71 ? 1.857 0.827 -18.519 1.00 75.88 71 ILE A C 1
ATOM 533 O O . ILE A 1 71 ? 1.060 1.511 -19.165 1.00 75.88 71 ILE A O 1
ATOM 537 N N . ASN A 1 72 ? 1.504 -0.321 -17.943 1.00 81.19 72 ASN A N 1
ATOM 538 C CA . ASN A 1 72 ? 0.122 -0.772 -17.937 1.00 81.19 72 ASN A CA 1
ATOM 539 C C . ASN A 1 72 ? -0.664 0.022 -16.883 1.00 81.19 72 ASN A C 1
ATOM 541 O O . ASN A 1 72 ? -0.827 -0.405 -15.739 1.00 81.19 72 ASN A O 1
ATOM 545 N N . LEU A 1 73 ? -1.125 1.210 -17.287 1.00 83.12 73 LEU A N 1
ATOM 546 C CA . LEU A 1 73 ? -1.878 2.137 -16.440 1.00 83.12 73 LEU A CA 1
ATOM 547 C C . LEU A 1 73 ? -3.102 1.470 -15.808 1.00 83.12 73 LEU A C 1
ATOM 549 O O . LEU A 1 73 ? -3.423 1.776 -14.666 1.00 83.12 73 LEU A O 1
ATOM 553 N N . VAL A 1 74 ? -3.749 0.526 -16.499 1.00 88.75 74 VAL A N 1
ATOM 554 C CA . VAL A 1 74 ? -4.916 -0.196 -15.970 1.00 88.75 74 VAL A CA 1
ATOM 555 C C . VAL A 1 74 ? -4.551 -0.959 -14.699 1.00 88.75 74 VAL A C 1
ATOM 557 O O . VAL A 1 74 ? -5.249 -0.840 -13.697 1.00 88.75 74 VAL A O 1
ATOM 560 N N . ASN A 1 75 ? -3.427 -1.678 -14.699 1.00 85.81 75 ASN A N 1
ATOM 561 C CA . ASN A 1 75 ? -2.978 -2.441 -13.533 1.00 85.81 75 ASN A CA 1
ATOM 562 C C . ASN A 1 75 ? -2.547 -1.526 -12.380 1.00 85.81 75 ASN A C 1
ATOM 564 O O . ASN A 1 75 ? -2.812 -1.826 -11.214 1.00 85.81 75 ASN A O 1
ATOM 568 N N . VAL A 1 76 ? -1.927 -0.388 -12.699 1.00 87.06 76 VAL A N 1
ATOM 569 C CA . VAL A 1 76 ? -1.554 0.636 -11.713 1.00 87.06 76 VAL A CA 1
ATOM 570 C C . VAL A 1 76 ? -2.808 1.225 -11.059 1.00 87.06 76 VAL A C 1
ATOM 572 O O . VAL A 1 76 ? -2.935 1.195 -9.834 1.00 87.06 76 VAL A O 1
ATOM 575 N N . PHE A 1 77 ? -3.773 1.685 -11.859 1.00 90.81 77 PHE A N 1
ATOM 576 C CA . PHE A 1 77 ? -5.037 2.233 -11.366 1.00 90.81 77 PHE A CA 1
ATOM 577 C C . PHE A 1 77 ? -5.864 1.197 -10.607 1.00 90.81 77 PHE A C 1
ATOM 579 O O . PHE A 1 77 ? -6.442 1.534 -9.578 1.00 90.81 77 PHE A O 1
ATOM 586 N N . ALA A 1 78 ? -5.892 -0.059 -11.054 1.00 90.88 78 ALA A N 1
ATOM 587 C CA . ALA A 1 78 ? -6.568 -1.134 -10.336 1.00 90.88 78 ALA A CA 1
ATOM 588 C C . ALA A 1 78 ? -5.940 -1.371 -8.954 1.00 90.88 78 ALA A C 1
ATOM 590 O O . ALA A 1 78 ? -6.660 -1.470 -7.965 1.00 90.88 78 ALA A O 1
ATOM 591 N N . SER A 1 79 ? -4.607 -1.393 -8.863 1.00 90.50 79 SER A N 1
ATOM 592 C CA . SER A 1 79 ? -3.891 -1.631 -7.602 1.00 90.50 79 SER A CA 1
ATOM 593 C C . SER A 1 79 ? -4.114 -0.497 -6.599 1.00 90.50 79 SER A C 1
ATOM 595 O O . SER A 1 79 ? -4.524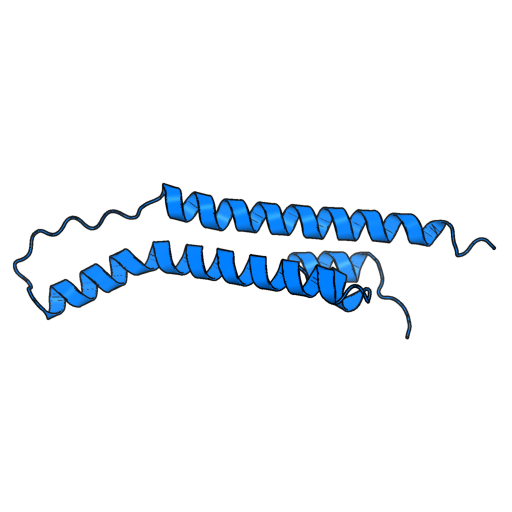 -0.734 -5.464 1.00 90.50 79 SER A O 1
ATOM 597 N N . PHE A 1 80 ? -3.922 0.755 -7.025 1.00 89.50 80 PHE A N 1
ATOM 598 C CA . PHE A 1 80 ? -4.155 1.917 -6.161 1.00 89.50 80 PHE A CA 1
ATOM 599 C C . PHE A 1 80 ? -5.646 2.158 -5.882 1.00 89.50 80 PHE A C 1
ATOM 601 O O . PHE A 1 80 ? -6.005 2.602 -4.794 1.00 89.50 80 PHE A O 1
ATOM 608 N N . GLY A 1 81 ? -6.531 1.816 -6.819 1.00 91.06 81 GLY A N 1
ATOM 609 C CA . GLY A 1 81 ? -7.978 1.865 -6.625 1.00 91.06 81 GLY A CA 1
ATOM 610 C C . GLY A 1 81 ? -8.452 0.864 -5.572 1.00 91.06 81 GLY A C 1
ATOM 611 O O . GLY A 1 81 ? -9.202 1.230 -4.669 1.00 91.06 81 GLY A O 1
ATOM 612 N N . LEU A 1 82 ? -7.961 -0.377 -5.622 1.00 91.38 82 LEU A N 1
ATOM 613 C CA . LEU A 1 82 ? -8.228 -1.385 -4.592 1.00 91.38 82 LEU A CA 1
ATOM 614 C C . LEU A 1 82 ? -7.663 -0.966 -3.229 1.00 91.38 82 LEU A C 1
ATOM 616 O O . LEU A 1 82 ? -8.341 -1.128 -2.215 1.00 91.38 82 LEU A O 1
ATOM 620 N N . LEU A 1 83 ? -6.475 -0.354 -3.199 1.00 90.81 83 LEU A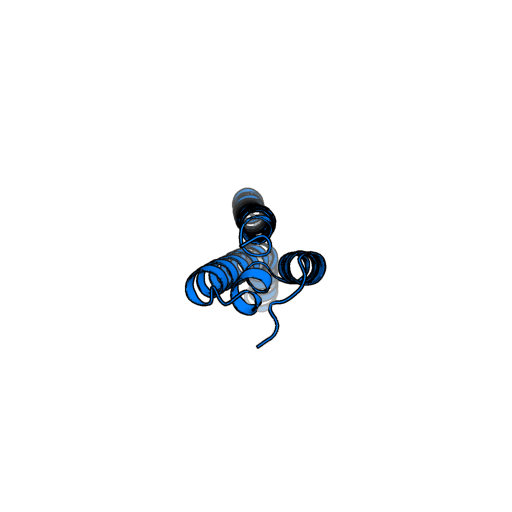 N 1
ATOM 621 C CA . LEU A 1 83 ? -5.910 0.223 -1.978 1.00 90.81 83 LEU A CA 1
ATOM 622 C C . LEU A 1 83 ? -6.823 1.305 -1.377 1.00 90.81 83 LEU A C 1
ATOM 624 O O . LEU A 1 83 ? -7.089 1.287 -0.175 1.00 90.81 83 LEU A O 1
ATOM 628 N N . LEU A 1 84 ? -7.349 2.215 -2.202 1.00 90.12 84 LEU A N 1
ATOM 629 C CA . LEU A 1 84 ? -8.302 3.236 -1.758 1.00 90.12 84 LEU A CA 1
ATOM 630 C C . LEU A 1 84 ? -9.592 2.617 -1.212 1.00 90.12 84 LEU A C 1
ATOM 632 O O . LEU A 1 84 ? -10.101 3.081 -0.193 1.00 90.12 84 LEU A O 1
ATOM 636 N N . LEU A 1 85 ? -10.102 1.548 -1.828 1.00 91.69 85 LEU A N 1
ATOM 637 C CA . LEU A 1 85 ? -11.274 0.835 -1.316 1.00 91.69 85 LEU A CA 1
ATOM 638 C C . LEU A 1 85 ? -11.015 0.228 0.067 1.00 91.69 85 LEU A C 1
ATOM 640 O O . LEU A 1 85 ? -11.837 0.401 0.967 1.00 91.69 85 LEU A O 1
ATOM 644 N N . VAL A 1 86 ? -9.860 -0.416 0.271 1.00 90.06 86 VAL A N 1
ATOM 645 C CA . VAL A 1 86 ? -9.447 -0.919 1.595 1.00 90.06 86 VAL A CA 1
ATOM 646 C C . VAL A 1 86 ? -9.411 0.223 2.610 1.00 90.06 86 VAL A C 1
ATOM 648 O O . VAL A 1 86 ? -9.884 0.084 3.740 1.00 90.06 86 VAL A O 1
ATOM 651 N N . TRP A 1 87 ? -8.908 1.383 2.199 1.00 89.12 87 TRP A N 1
ATOM 652 C CA . TRP A 1 87 ? -8.821 2.555 3.055 1.00 89.12 87 TRP A CA 1
ATOM 653 C C . TRP A 1 87 ? -10.198 3.098 3.459 1.00 89.12 87 TRP A C 1
ATOM 655 O O . TRP A 1 87 ? -10.444 3.332 4.645 1.00 89.12 87 TRP A O 1
ATOM 665 N N . ILE A 1 88 ? -11.124 3.217 2.502 1.00 88.25 88 ILE A N 1
ATOM 666 C CA . ILE A 1 88 ? -12.513 3.628 2.747 1.00 88.25 88 ILE A CA 1
ATOM 667 C C . ILE A 1 88 ? -13.195 2.653 3.710 1.00 88.25 88 ILE A C 1
ATOM 669 O O . ILE A 1 88 ? -13.839 3.092 4.663 1.00 88.25 88 ILE A O 1
ATOM 673 N N . VAL A 1 89 ? -13.018 1.342 3.516 1.00 87.19 89 VAL A N 1
ATOM 674 C CA . VAL A 1 89 ? -13.579 0.316 4.409 1.00 87.19 89 VAL A CA 1
ATOM 675 C C . VAL A 1 89 ? -13.019 0.454 5.827 1.00 87.19 89 VAL A C 1
ATOM 677 O O . VAL A 1 89 ? -13.788 0.442 6.787 1.00 87.19 89 VAL A O 1
ATOM 680 N N . CYS A 1 90 ? -11.710 0.660 5.980 1.00 84.56 90 CYS A N 1
ATOM 681 C CA . CYS A 1 90 ? -11.077 0.890 7.282 1.00 84.56 90 CYS A CA 1
ATOM 682 C C . CYS A 1 90 ? -11.607 2.142 7.992 1.00 84.56 90 CYS A C 1
ATOM 684 O O . CYS A 1 90 ? -11.847 2.116 9.203 1.00 84.56 90 CYS A O 1
ATOM 686 N N . ILE A 1 91 ? -11.805 3.240 7.259 1.00 82.81 91 ILE A N 1
ATOM 687 C CA . ILE A 1 91 ? -12.360 4.482 7.811 1.00 82.81 91 ILE A CA 1
ATOM 688 C C . ILE A 1 91 ? -13.826 4.275 8.207 1.00 82.81 91 ILE A C 1
ATOM 690 O O . ILE A 1 91 ? -14.205 4.608 9.331 1.00 82.81 91 ILE A O 1
ATOM 694 N N . ALA A 1 92 ? -14.637 3.677 7.332 1.00 84.06 92 ALA A N 1
ATOM 695 C CA . ALA A 1 92 ? -16.050 3.404 7.588 1.00 84.06 92 ALA A CA 1
ATOM 696 C C . ALA A 1 92 ? -16.249 2.489 8.807 1.00 84.06 92 ALA A C 1
ATOM 698 O O . ALA A 1 92 ? -17.106 2.747 9.655 1.00 84.06 92 ALA A O 1
ATOM 699 N N . ASP A 1 93 ? -15.426 1.452 8.939 1.00 79.38 93 ASP A N 1
ATOM 700 C CA . ASP A 1 93 ? -15.472 0.534 10.073 1.00 79.38 93 ASP A CA 1
ATOM 701 C C . ASP A 1 93 ? -14.972 1.196 11.371 1.00 79.38 93 ASP A C 1
ATOM 703 O O . ASP A 1 93 ? -15.582 1.027 12.429 1.00 79.38 93 ASP A O 1
ATOM 707 N N . GLY A 1 94 ? -13.940 2.046 11.293 1.00 73.06 94 GLY A N 1
ATOM 708 C CA . GLY A 1 94 ? -13.494 2.883 12.414 1.00 73.06 94 GLY A CA 1
ATOM 709 C C . GLY A 1 94 ? -14.578 3.848 12.914 1.00 73.06 94 GLY A C 1
ATOM 710 O O . GLY A 1 94 ? -14.800 3.967 14.122 1.00 73.06 94 GLY A O 1
ATOM 711 N N . LEU A 1 95 ? -15.314 4.481 11.995 1.00 76.06 95 LEU A N 1
ATOM 712 C CA . LEU A 1 95 ? -16.449 5.354 12.308 1.00 76.06 95 LEU A CA 1
ATOM 713 C C . LEU A 1 95 ? -17.612 4.577 12.946 1.00 76.06 95 LEU A C 1
ATOM 715 O O . LEU A 1 95 ? -18.149 4.997 13.975 1.00 76.06 95 LEU A O 1
ATOM 719 N N . ARG A 1 96 ? -17.975 3.416 12.384 1.00 71.06 96 ARG A N 1
ATOM 720 C CA . ARG A 1 96 ? -19.095 2.586 12.861 1.00 71.06 96 ARG A CA 1
ATOM 721 C C . ARG A 1 96 ? -18.822 1.960 14.229 1.00 71.06 96 ARG A C 1
ATOM 723 O O . ARG A 1 96 ? -19.699 1.983 15.094 1.00 71.06 96 ARG A O 1
ATOM 730 N N . SER A 1 97 ? -17.610 1.457 14.470 1.00 62.12 97 SER A N 1
ATOM 731 C CA . SER A 1 97 ? -17.202 0.970 15.797 1.00 62.12 97 SER A CA 1
ATOM 732 C C . SER A 1 97 ? -17.133 2.090 16.838 1.00 62.12 97 SER A C 1
ATOM 734 O O . SER A 1 97 ? -17.416 1.847 18.008 1.00 62.12 97 SER A O 1
ATOM 736 N N . GLY A 1 98 ? -16.846 3.328 16.427 1.00 54.00 98 GLY A N 1
ATOM 737 C CA . GLY A 1 98 ? -16.980 4.494 17.297 1.00 54.00 98 GLY A CA 1
ATOM 738 C C . GLY A 1 98 ? -18.433 4.792 17.697 1.00 54.00 98 GLY A C 1
ATOM 739 O O . GLY A 1 98 ? -18.664 5.337 18.776 1.00 54.00 98 GLY A O 1
ATOM 740 N N . GLY A 1 99 ? -19.418 4.448 16.864 1.00 46.78 99 GLY A N 1
ATOM 741 C CA . GLY A 1 99 ? -20.846 4.668 17.128 1.00 46.78 99 GLY A CA 1
ATOM 742 C C . GLY A 1 99 ? -21.411 3.799 18.256 1.00 46.78 99 GLY A C 1
ATOM 743 O O . GLY A 1 99 ? -22.056 4.325 19.157 1.00 46.78 99 GLY A O 1
ATOM 744 N N . LYS A 1 100 ? -21.088 2.499 18.264 1.00 45.53 100 LYS A N 1
ATOM 745 C CA . LYS A 1 100 ? -21.610 1.524 19.245 1.00 45.53 100 LYS A CA 1
ATOM 746 C C . LYS A 1 100 ? -21.146 1.735 20.694 1.00 45.53 100 LYS A C 1
ATOM 748 O O . LYS A 1 100 ? -21.756 1.205 21.608 1.00 45.53 100 LYS A O 1
ATOM 753 N N . ASN A 1 101 ? -20.093 2.518 20.926 1.00 44.38 101 ASN A N 1
ATOM 754 C CA . ASN A 1 101 ? -19.583 2.761 22.282 1.00 44.38 101 ASN A CA 1
ATOM 755 C C . ASN A 1 101 ? -20.319 3.879 23.039 1.00 44.38 101 ASN A C 1
ATOM 757 O O . ASN A 1 101 ? -19.992 4.110 24.192 1.00 44.38 101 ASN A O 1
ATOM 761 N N . LYS A 1 102 ? -21.276 4.591 22.425 1.00 44.12 102 LYS A N 1
ATOM 762 C CA . LYS A 1 102 ? -22.100 5.571 23.159 1.00 44.12 102 LYS A CA 1
ATOM 763 C C . LYS A 1 102 ? -23.279 4.941 23.913 1.00 44.12 102 LYS A C 1
ATOM 765 O O . LYS A 1 102 ? -23.846 5.614 24.760 1.00 44.12 102 LYS A O 1
ATOM 770 N N . GLU A 1 103 ? -23.640 3.692 23.619 1.00 40.78 103 GLU A N 1
ATOM 771 C CA . GLU A 1 103 ? -24.773 3.017 24.276 1.00 40.78 103 GLU A CA 1
ATOM 772 C C . GLU A 1 103 ? -24.389 2.303 25.579 1.00 40.78 103 GLU A C 1
ATOM 774 O O . GLU A 1 103 ? -25.252 2.103 26.417 1.00 40.78 103 GLU A O 1
ATOM 779 N N . HIS A 1 104 ? -23.111 1.973 25.799 1.00 38.69 104 HIS A N 1
ATOM 780 C CA . HIS A 1 104 ? -22.692 1.175 26.964 1.00 38.69 104 HIS A CA 1
ATOM 781 C C . HIS A 1 104 ? -22.169 1.977 28.168 1.00 38.69 104 HIS A C 1
ATOM 783 O O . HIS A 1 104 ? -21.864 1.372 29.187 1.00 38.69 104 HIS A O 1
ATOM 789 N N . ASP A 1 105 ? -22.060 3.307 28.065 1.00 40.25 105 ASP A N 1
ATOM 790 C CA . ASP A 1 105 ? -21.667 4.184 29.187 1.00 40.25 105 ASP A CA 1
ATOM 791 C C . ASP A 1 105 ? -22.892 4.776 29.929 1.00 40.25 105 ASP A C 1
ATOM 793 O O . ASP A 1 105 ? -22.739 5.647 30.785 1.00 40.25 105 ASP A O 1
ATOM 797 N N . HIS A 1 106 ? -24.112 4.335 29.589 1.00 39.25 106 HIS A N 1
ATOM 798 C CA . HIS A 1 106 ? -25.371 4.786 30.201 1.00 39.25 106 HIS A CA 1
ATOM 799 C C . HIS A 1 106 ? -26.101 3.709 31.026 1.00 39.25 106 HIS A C 1
ATOM 801 O O . HIS A 1 106 ? -27.225 3.964 31.458 1.00 39.25 106 HIS A O 1
ATOM 807 N N . GLU A 1 107 ? -25.475 2.556 31.278 1.00 33.91 107 GLU A N 1
ATOM 808 C CA . GLU A 1 107 ? -25.970 1.547 32.233 1.00 33.91 107 GLU A CA 1
ATOM 809 C C . GLU A 1 107 ? -25.119 1.505 33.505 1.00 33.91 107 GLU A C 1
ATOM 811 O O . GLU A 1 107 ? -23.871 1.472 33.387 1.00 33.91 107 GLU A O 1
#